Protein AF-A0AAE9ZGX5-F1 (afdb_monomer_lite)

pLDDT: mean 76.32, std 16.76, range [40.62, 96.31]

Radius of gyration: 32.25 Å; chains: 1; bounding box: 106×51×49 Å

Organism: NCBI:txid1866326

InterPro domains:
  IPR003369 Sec-independent protein translocase protein TatA/B/E [PF02416] (7-50)
  IPR018448 Sec-independent protein translocase protein TatB [MF_00237] (4-128)
  IPR018448 Sec-independent protein translocase protein TatB [TIGR01410] (7-80)

Sequence (136 aa):
MSLVPQFGFFELMLIAVVALIVVGPKDLPKLMRSAGRMVAKARQMAGEFTAAFDQMAREAEMEELRKEIDDLKKNNPVADAKRAFDETTAPIDKELREEARELNEAVNKSVGDTQTDKTKSDTSDQSAAASEPAKS

Foldseek 3Di:
DQPPPPPDPVSVVVVVVVCCVVQNVVVVVVVCVVVVVVVVVVVVVVVVVVVVLVVVVVVPPNPVVVVVVVVVVVVPPVVVVVVVVCVVCVVVNVVSVVVVVVVVVVVVVVVVVPPPDDDDDDDDDDPDDDDDDDDD

Secondary structure (DSSP, 8-state):
------SSHHHHHHHHHHHHHHH-TTHHHHHHHHHHHHHHHHHHHHHHHHHHHHHHHHHT-HHHHHHHHHHHHHS-HHHHHHHHHHHHHHHHHHHHHHHHHHHHHHHHHHHTTSSSS-------------------

Structure (mmCIF, N/CA/C/O backbone):
data_AF-A0AAE9ZGX5-F1
#
_entry.id   AF-A0AAE9ZGX5-F1
#
loop_
_atom_site.group_PDB
_atom_site.id
_atom_site.type_symbol
_atom_site.label_atom_id
_atom_site.label_alt_id
_atom_site.label_comp_id
_atom_site.label_asym_id
_atom_site.label_entity_id
_atom_site.label_seq_id
_atom_site.pdbx_PDB_ins_code
_atom_site.Cartn_x
_atom_site.Cartn_y
_atom_site.Cartn_z
_atom_site.occupancy
_atom_site.B_iso_or_equiv
_atom_site.auth_seq_id
_atom_site.auth_comp_id
_atom_site.auth_asym_id
_atom_site.auth_atom_id
_atom_site.pdbx_PDB_model_num
ATOM 1 N N . MET A 1 1 ? 25.677 -18.631 0.062 1.00 45.59 1 MET A N 1
ATOM 2 C CA . MET A 1 1 ? 25.824 -17.439 0.906 1.00 45.59 1 MET A CA 1
ATOM 3 C C . MET A 1 1 ? 24.516 -17.262 1.636 1.00 45.59 1 MET A C 1
ATOM 5 O O . MET A 1 1 ? 23.486 -17.522 1.035 1.00 45.59 1 MET A O 1
ATOM 9 N N . SER A 1 2 ? 24.510 -16.780 2.878 1.00 50.97 2 SER A N 1
ATOM 10 C CA . SER A 1 2 ? 23.263 -16.349 3.515 1.00 50.97 2 SER A CA 1
ATOM 11 C C . SER A 1 2 ? 22.809 -15.062 2.839 1.00 50.97 2 SER A C 1
ATOM 13 O O . SER A 1 2 ? 23.257 -13.984 3.219 1.00 50.97 2 SER A O 1
ATOM 15 N N . LEU A 1 3 ? 21.939 -15.182 1.841 1.00 60.88 3 LEU A N 1
ATOM 16 C CA . LEU A 1 3 ? 21.216 -14.056 1.255 1.00 60.88 3 LEU A CA 1
ATOM 17 C C . LEU A 1 3 ? 19.882 -13.863 1.985 1.00 60.88 3 LEU A C 1
ATOM 19 O O . LEU A 1 3 ? 18.855 -13.655 1.355 1.00 60.88 3 LEU A O 1
ATOM 23 N N . VAL A 1 4 ? 19.867 -13.976 3.317 1.00 63.50 4 VAL A N 1
ATOM 24 C CA . VAL A 1 4 ? 18.735 -13.423 4.064 1.00 63.50 4 VAL A CA 1
ATOM 25 C C . VAL A 1 4 ? 18.969 -11.913 4.072 1.00 63.50 4 VAL A C 1
ATOM 27 O O . VAL A 1 4 ? 19.930 -11.477 4.715 1.00 63.50 4 VAL A O 1
ATOM 30 N N . PRO A 1 5 ? 18.169 -11.134 3.324 1.00 65.31 5 PRO A N 1
ATOM 31 C CA . PRO A 1 5 ? 18.392 -9.709 3.154 1.00 65.31 5 PRO A CA 1
ATOM 32 C C . PRO A 1 5 ? 18.302 -9.014 4.518 1.00 65.31 5 PRO A C 1
ATOM 34 O O . PRO A 1 5 ? 17.275 -9.040 5.200 1.00 65.31 5 PRO A O 1
ATOM 37 N N . GLN A 1 6 ? 19.404 -8.410 4.940 1.00 67.69 6 GLN A N 1
ATOM 38 C CA . GLN A 1 6 ? 19.510 -7.567 6.118 1.00 67.69 6 GLN A CA 1
ATOM 39 C C . GLN A 1 6 ? 18.763 -6.258 5.846 1.00 67.69 6 GLN A C 1
ATOM 41 O O . GLN A 1 6 ? 19.345 -5.326 5.310 1.00 67.69 6 GLN A O 1
ATOM 46 N N . PHE A 1 7 ? 17.470 -6.195 6.191 1.00 62.56 7 PHE A N 1
ATOM 47 C CA . PHE A 1 7 ? 16.549 -5.051 6.040 1.00 62.56 7 PHE A CA 1
ATOM 48 C C . PHE A 1 7 ? 17.231 -3.666 5.970 1.00 62.56 7 PHE A C 1
ATOM 50 O O . PHE A 1 7 ? 17.361 -2.951 6.963 1.00 62.56 7 PHE A O 1
ATOM 57 N N . GLY A 1 8 ? 17.647 -3.279 4.767 1.00 81.56 8 GLY A N 1
ATOM 58 C CA . GLY A 1 8 ? 18.440 -2.089 4.496 1.00 81.56 8 GLY A CA 1
ATOM 59 C C . GLY A 1 8 ? 18.053 -1.481 3.153 1.00 81.56 8 GLY A C 1
ATOM 60 O O . GLY A 1 8 ? 17.404 -2.119 2.325 1.00 81.56 8 GLY A O 1
ATOM 61 N N . PHE A 1 9 ? 18.436 -0.222 2.926 1.00 87.06 9 PHE A N 1
ATOM 62 C CA . PHE A 1 9 ? 18.071 0.518 1.710 1.00 87.06 9 PHE A CA 1
ATOM 63 C C . PHE A 1 9 ? 18.469 -0.223 0.421 1.00 87.06 9 PHE A C 1
ATOM 65 O O . PHE A 1 9 ? 17.702 -0.253 -0.539 1.00 87.06 9 PHE A O 1
ATOM 72 N N . PHE A 1 10 ? 19.633 -0.876 0.424 1.00 87.12 10 PHE A N 1
ATOM 73 C CA . PHE A 1 10 ? 20.129 -1.644 -0.719 1.00 87.12 10 PHE A CA 1
ATOM 74 C C . PHE A 1 10 ? 19.293 -2.898 -1.016 1.00 87.12 10 PHE A C 1
ATOM 76 O O . PHE A 1 10 ? 19.071 -3.203 -2.185 1.00 87.12 10 PHE A O 1
ATOM 83 N N . GLU A 1 11 ? 18.752 -3.561 0.010 1.00 81.88 11 GLU A N 1
ATOM 84 C CA . GLU A 1 11 ? 17.851 -4.717 -0.136 1.00 81.88 11 GLU A CA 1
ATOM 85 C C . GLU A 1 11 ? 16.566 -4.315 -0.866 1.00 81.88 11 GLU A C 1
ATOM 87 O O . GLU A 1 11 ? 16.143 -4.932 -1.846 1.00 81.88 11 GLU A O 1
ATOM 92 N N . LEU A 1 12 ? 15.956 -3.216 -0.404 1.00 89.12 12 LEU A N 1
ATOM 93 C CA . LEU A 1 12 ? 14.763 -2.653 -1.025 1.00 89.12 12 LEU A CA 1
ATOM 94 C C . LEU A 1 12 ? 15.039 -2.251 -2.472 1.00 89.12 12 LEU A C 1
ATOM 96 O O . LEU A 1 12 ? 14.175 -2.424 -3.330 1.00 89.12 12 LEU A O 1
ATOM 100 N N . MET A 1 13 ? 16.243 -1.748 -2.751 1.00 91.69 13 MET A N 1
ATOM 101 C CA . MET A 1 13 ? 16.650 -1.406 -4.105 1.00 91.69 13 MET A CA 1
ATOM 102 C C . MET A 1 13 ? 16.751 -2.646 -5.002 1.00 91.69 13 MET A C 1
ATOM 104 O O . MET A 1 13 ? 16.272 -2.607 -6.133 1.00 91.69 13 MET A O 1
ATOM 108 N N . LEU A 1 14 ? 17.305 -3.756 -4.501 1.00 91.50 14 LEU A N 1
ATOM 109 C CA . LEU A 1 14 ? 17.396 -5.016 -5.243 1.00 91.50 14 LEU A CA 1
ATOM 110 C C . LEU A 1 14 ? 16.004 -5.565 -5.582 1.00 91.50 14 LEU A C 1
ATOM 112 O O . LEU A 1 14 ? 15.726 -5.869 -6.742 1.00 91.50 14 LEU A O 1
ATOM 116 N N . ILE A 1 15 ? 15.102 -5.617 -4.596 1.00 89.69 15 ILE A N 1
ATOM 117 C CA . ILE A 1 15 ? 13.713 -6.054 -4.804 1.00 89.69 15 ILE A CA 1
ATOM 118 C C . ILE A 1 15 ? 13.005 -5.128 -5.800 1.00 89.69 15 ILE A C 1
ATOM 120 O O . ILE A 1 15 ? 12.293 -5.607 -6.682 1.00 89.69 15 ILE A O 1
ATOM 124 N N . ALA A 1 16 ? 13.224 -3.813 -5.709 1.00 90.94 16 ALA A N 1
ATOM 125 C CA . ALA A 1 16 ? 12.665 -2.858 -6.659 1.00 90.94 16 ALA A CA 1
ATOM 126 C C . ALA A 1 16 ? 13.157 -3.130 -8.088 1.00 90.94 16 ALA A C 1
ATOM 128 O O . ALA A 1 16 ? 12.345 -3.156 -9.006 1.00 90.94 16 ALA A O 1
ATOM 129 N N . VAL A 1 17 ? 14.451 -3.395 -8.289 1.00 93.88 17 VAL A N 1
ATOM 130 C CA . VAL A 1 17 ? 15.002 -3.732 -9.613 1.00 93.88 17 VA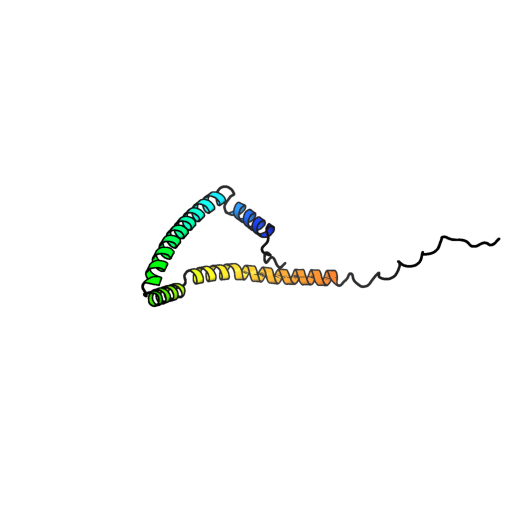L A CA 1
ATOM 131 C C . VAL A 1 17 ? 14.381 -5.017 -10.163 1.00 93.88 17 VAL A C 1
ATOM 133 O O . VAL A 1 17 ? 13.913 -5.020 -11.301 1.00 93.88 17 VAL A O 1
ATOM 136 N N . VAL A 1 18 ? 14.308 -6.082 -9.359 1.00 92.56 18 VAL A N 1
ATOM 137 C CA . VAL A 1 18 ? 13.683 -7.351 -9.775 1.00 92.56 18 VAL A CA 1
ATOM 138 C C . VAL A 1 18 ? 12.212 -7.136 -10.143 1.00 92.56 18 VAL A C 1
ATOM 140 O O . VAL A 1 18 ? 11.763 -7.578 -11.201 1.00 92.56 18 VAL A O 1
ATOM 143 N N . ALA A 1 19 ? 11.470 -6.388 -9.326 1.00 91.31 19 ALA A N 1
ATOM 144 C CA . ALA A 1 19 ? 10.074 -6.070 -9.596 1.00 91.31 19 ALA A CA 1
ATOM 145 C C . ALA A 1 19 ? 9.896 -5.260 -10.894 1.00 91.31 19 ALA A C 1
ATOM 147 O O . ALA A 1 19 ? 8.954 -5.516 -11.645 1.00 91.31 19 ALA A O 1
ATOM 148 N N . LEU A 1 20 ? 10.801 -4.322 -11.200 1.00 93.44 20 LEU A N 1
ATOM 149 C CA . LEU A 1 20 ? 10.779 -3.563 -12.457 1.00 93.44 20 LEU A CA 1
ATOM 150 C C . LEU A 1 20 ? 11.020 -4.454 -13.682 1.00 93.44 20 LEU A C 1
ATOM 152 O O . LEU A 1 20 ? 10.432 -4.186 -14.725 1.00 93.44 20 LEU A O 1
ATOM 156 N N . ILE A 1 21 ? 11.855 -5.491 -13.576 1.00 94.69 21 ILE A N 1
ATOM 157 C CA . ILE A 1 21 ? 12.123 -6.428 -14.680 1.00 94.69 21 ILE A CA 1
ATOM 158 C C . ILE A 1 21 ? 10.908 -7.326 -14.934 1.00 94.69 21 ILE A C 1
ATOM 160 O O . ILE A 1 21 ? 10.502 -7.498 -16.079 1.00 94.69 21 ILE A O 1
ATOM 164 N N . VAL A 1 22 ? 10.318 -7.880 -13.872 1.00 93.19 22 VAL A N 1
ATOM 165 C CA . VAL A 1 22 ? 9.214 -8.849 -13.973 1.00 93.19 22 VAL A CA 1
ATOM 166 C C . VAL A 1 22 ? 7.905 -8.182 -14.391 1.00 93.19 22 VAL A C 1
ATOM 168 O O . VAL A 1 22 ? 7.198 -8.680 -15.262 1.00 93.19 22 VAL A O 1
ATOM 171 N N . VAL A 1 23 ? 7.567 -7.060 -13.755 1.00 91.12 23 VAL A N 1
ATOM 172 C CA . VAL A 1 23 ? 6.293 -6.357 -13.970 1.00 91.12 23 VAL A CA 1
ATOM 173 C C . VAL A 1 23 ? 6.416 -5.312 -15.075 1.00 91.12 23 VAL A C 1
ATOM 175 O O . VAL A 1 23 ? 5.441 -5.012 -15.754 1.00 91.12 23 VAL A O 1
ATOM 178 N N . GLY A 1 24 ? 7.608 -4.748 -15.259 1.00 92.94 24 GLY A N 1
ATOM 179 C CA . GLY A 1 24 ? 7.853 -3.629 -16.157 1.00 92.94 24 GLY A CA 1
ATOM 180 C C . GLY A 1 24 ? 7.851 -2.279 -15.421 1.00 92.94 24 GLY A C 1
ATOM 181 O O . GLY A 1 24 ? 7.002 -2.019 -14.557 1.00 92.94 24 GLY A O 1
ATOM 182 N N . PRO A 1 25 ? 8.749 -1.343 -15.791 1.00 90.06 25 PRO A N 1
ATOM 183 C CA . PRO A 1 25 ? 8.912 -0.067 -15.090 1.00 90.06 25 PRO A CA 1
ATOM 184 C C . PRO A 1 25 ? 7.714 0.881 -15.208 1.00 90.06 25 PRO A C 1
ATOM 186 O O . PRO A 1 25 ? 7.551 1.790 -14.396 1.00 90.06 25 PRO A O 1
ATOM 189 N N . LYS A 1 26 ? 6.857 0.678 -16.211 1.00 91.88 26 LYS A N 1
ATOM 190 C CA . LYS A 1 26 ? 5.648 1.483 -16.434 1.00 91.88 26 LYS A CA 1
ATOM 191 C C . LYS A 1 26 ? 4.429 0.942 -15.685 1.00 91.88 26 LYS A C 1
ATOM 193 O O . LYS A 1 26 ? 3.536 1.720 -15.347 1.00 91.88 26 LYS A O 1
ATOM 198 N N . ASP A 1 27 ? 4.409 -0.353 -15.388 1.00 92.50 27 ASP A N 1
ATOM 199 C CA . ASP A 1 27 ? 3.255 -1.019 -14.788 1.00 92.50 27 ASP A CA 1
ATOM 200 C C . ASP A 1 27 ? 3.327 -1.039 -13.261 1.00 92.50 27 ASP A C 1
ATOM 202 O O . ASP A 1 27 ? 2.311 -0.810 -12.603 1.00 92.50 27 ASP A O 1
ATOM 206 N N . LEU A 1 28 ? 4.527 -1.143 -12.683 1.00 92.31 28 LEU A N 1
ATOM 207 C CA . LEU A 1 28 ? 4.754 -1.026 -11.238 1.00 92.31 28 LEU A CA 1
ATOM 208 C C . LEU A 1 28 ? 4.102 0.234 -10.612 1.00 92.31 28 LEU A C 1
ATOM 210 O O . LEU A 1 28 ? 3.313 0.088 -9.672 1.00 92.31 28 LEU A O 1
ATOM 214 N N . PRO A 1 29 ? 4.287 1.465 -11.141 1.00 89.31 29 PRO A N 1
ATOM 215 C CA . PRO A 1 29 ? 3.622 2.650 -10.589 1.00 89.31 29 PRO A CA 1
ATOM 216 C C . PRO A 1 29 ? 2.097 2.630 -10.777 1.00 89.31 29 PRO A C 1
ATOM 218 O O . PRO A 1 29 ? 1.361 3.199 -9.966 1.00 89.31 29 PRO A O 1
ATOM 221 N N . LYS A 1 30 ? 1.584 1.980 -11.828 1.00 93.62 30 LYS A N 1
ATOM 222 C CA . LYS A 1 30 ? 0.140 1.852 -12.078 1.00 93.62 30 LYS A CA 1
ATOM 223 C C . LYS A 1 30 ? -0.511 0.869 -11.099 1.00 93.62 30 LYS A C 1
ATOM 225 O O . LYS A 1 30 ? -1.609 1.144 -10.600 1.00 93.62 30 LYS A O 1
ATOM 230 N N . LEU A 1 31 ? 0.182 -0.222 -10.772 1.00 92.62 31 LEU A N 1
ATOM 231 C CA . LEU A 1 31 ? -0.227 -1.189 -9.754 1.00 92.62 31 LEU A CA 1
ATOM 232 C C . LEU A 1 31 ? -0.170 -0.581 -8.354 1.00 92.62 31 LEU A C 1
ATOM 234 O O . LEU A 1 31 ? -1.173 -0.634 -7.649 1.00 92.62 31 LEU A O 1
ATOM 238 N N . MET A 1 32 ? 0.927 0.093 -7.986 1.00 93.75 32 MET A N 1
ATOM 239 C CA . MET A 1 32 ? 1.036 0.780 -6.691 1.00 93.75 32 MET A CA 1
ATOM 240 C C . MET A 1 32 ? -0.063 1.824 -6.499 1.00 93.75 32 MET A C 1
ATOM 242 O O . MET A 1 32 ? -0.649 1.911 -5.425 1.00 93.75 32 MET A O 1
ATOM 246 N N . ARG A 1 33 ? -0.412 2.583 -7.544 1.00 94.94 33 ARG A N 1
ATOM 247 C CA . ARG A 1 33 ? -1.551 3.515 -7.496 1.00 94.94 33 ARG A CA 1
ATOM 248 C C . ARG A 1 33 ? -2.883 2.799 -7.292 1.00 94.94 33 ARG A C 1
ATOM 250 O O . ARG A 1 33 ? -3.743 3.303 -6.578 1.00 94.94 33 ARG A O 1
ATOM 257 N N . SER A 1 34 ? -3.077 1.647 -7.925 1.00 95.06 34 SER A N 1
ATOM 258 C CA . SER A 1 34 ? -4.323 0.882 -7.818 1.00 95.06 34 SER A CA 1
ATOM 259 C C . SER A 1 34 ? -4.467 0.229 -6.445 1.00 95.06 34 SER A C 1
ATOM 261 O O . SER A 1 34 ? -5.490 0.424 -5.789 1.00 95.06 34 SER A O 1
ATOM 263 N N . ALA A 1 35 ? -3.415 -0.438 -5.972 1.00 95.62 35 ALA A N 1
ATOM 264 C CA . ALA A 1 35 ? -3.324 -0.979 -4.622 1.00 95.62 35 ALA A CA 1
ATOM 265 C C . ALA A 1 35 ? -3.453 0.133 -3.571 1.00 95.62 35 ALA A C 1
ATOM 267 O O . ALA A 1 35 ? -4.247 0.016 -2.646 1.00 95.62 35 ALA A O 1
ATOM 268 N N . GLY A 1 36 ? -2.764 1.260 -3.764 1.00 95.56 36 GLY A N 1
ATOM 269 C CA . GLY A 1 36 ? -2.830 2.421 -2.879 1.00 95.56 36 GLY A CA 1
ATOM 270 C C . GLY A 1 36 ? -4.238 2.997 -2.760 1.00 95.56 36 GLY A C 1
ATOM 271 O O . GLY A 1 36 ? -4.676 3.295 -1.656 1.00 95.56 36 GLY A O 1
ATOM 272 N N . ARG A 1 37 ? -5.000 3.080 -3.859 1.00 96.31 37 ARG A N 1
ATOM 273 C CA . ARG A 1 37 ? -6.419 3.480 -3.808 1.00 96.31 37 ARG A CA 1
ATOM 274 C C . ARG A 1 37 ? -7.280 2.482 -3.038 1.00 96.31 37 ARG A C 1
ATOM 276 O O . ARG A 1 37 ? -8.178 2.902 -2.315 1.00 96.31 37 ARG A O 1
ATOM 283 N N . MET A 1 38 ? -7.029 1.185 -3.196 1.00 95.69 38 MET A N 1
ATOM 284 C CA . MET A 1 38 ? -7.759 0.143 -2.471 1.00 95.69 38 MET A CA 1
ATOM 285 C C . MET A 1 38 ? -7.469 0.212 -0.967 1.00 95.69 38 MET A C 1
ATOM 287 O O . MET A 1 38 ? -8.397 0.242 -0.165 1.00 95.69 38 MET A O 1
ATOM 291 N N . VAL A 1 39 ? -6.195 0.347 -0.595 1.00 96.19 39 VAL A N 1
ATOM 292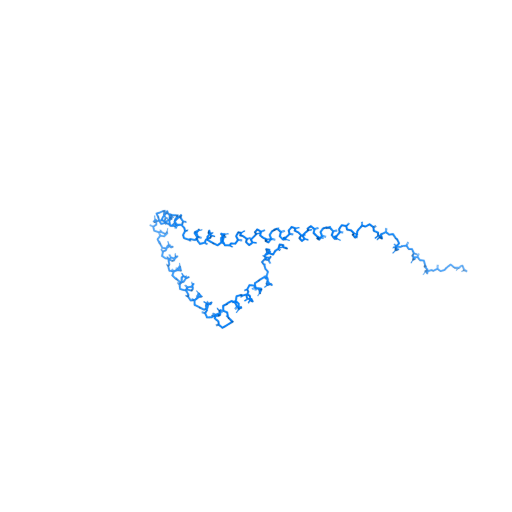 C CA . VAL A 1 39 ? -5.763 0.525 0.797 1.00 96.19 39 VAL A CA 1
ATOM 293 C C . VAL A 1 39 ? -6.291 1.834 1.381 1.00 96.19 39 VAL A C 1
ATOM 295 O O . VAL A 1 39 ? -6.741 1.847 2.520 1.00 96.19 39 VAL A O 1
ATOM 298 N N . ALA A 1 40 ? -6.293 2.930 0.619 1.00 95.19 40 ALA A N 1
ATOM 299 C CA . ALA A 1 40 ? -6.830 4.212 1.071 1.00 95.19 40 ALA A CA 1
ATOM 300 C C . ALA A 1 40 ? -8.329 4.120 1.387 1.00 95.19 40 ALA A C 1
ATOM 302 O O . ALA A 1 40 ? -8.757 4.578 2.444 1.00 95.19 40 ALA A O 1
ATOM 303 N N . LYS A 1 41 ? -9.110 3.464 0.518 1.00 95.19 41 LYS A N 1
ATOM 304 C CA . LYS A 1 41 ? -10.532 3.191 0.769 1.00 95.19 41 LYS A CA 1
ATOM 305 C C . LYS A 1 41 ? -10.730 2.306 1.997 1.00 95.19 41 LYS A C 1
ATOM 307 O O . LYS A 1 41 ? -11.543 2.639 2.849 1.00 95.19 41 LYS A O 1
ATOM 312 N N . ALA A 1 42 ? -9.952 1.230 2.123 1.00 95.25 42 ALA A N 1
ATOM 313 C CA . ALA A 1 42 ? -10.006 0.359 3.294 1.00 95.25 42 ALA A CA 1
ATOM 314 C C . ALA A 1 42 ? -9.661 1.117 4.587 1.00 95.25 42 ALA A C 1
ATOM 316 O O . ALA A 1 42 ? -10.317 0.927 5.604 1.00 95.25 42 ALA A O 1
ATOM 317 N N . ARG A 1 43 ? -8.676 2.022 4.546 1.00 94.75 43 ARG A N 1
ATOM 318 C CA . ARG A 1 43 ? -8.282 2.850 5.692 1.00 94.75 43 ARG A CA 1
ATOM 319 C C . ARG A 1 43 ? -9.351 3.874 6.067 1.00 94.75 43 ARG A C 1
ATOM 321 O O . ARG A 1 43 ? -9.553 4.107 7.253 1.00 94.75 43 ARG A O 1
ATOM 328 N N . GLN A 1 44 ? -10.033 4.456 5.083 1.00 94.06 44 GLN A N 1
ATOM 329 C CA . GLN A 1 44 ? -11.171 5.343 5.322 1.00 94.06 44 GLN A CA 1
ATOM 330 C C . GLN A 1 44 ? -12.324 4.585 5.991 1.00 94.06 44 GLN A C 1
ATOM 332 O O . GLN A 1 44 ? -12.782 4.999 7.051 1.00 94.06 44 GLN A O 1
ATOM 337 N N . MET A 1 45 ? -12.713 3.437 5.430 1.00 93.38 45 MET A N 1
ATOM 338 C CA . MET A 1 45 ? -13.745 2.571 6.009 1.00 93.38 45 MET A CA 1
ATOM 339 C C . MET A 1 45 ? -13.369 2.134 7.427 1.00 93.38 45 MET A C 1
ATOM 341 O O . MET A 1 45 ? -14.179 2.231 8.338 1.00 93.38 45 MET A O 1
ATOM 345 N N . ALA A 1 46 ? -12.116 1.724 7.654 1.00 91.62 46 ALA A N 1
ATOM 346 C CA . ALA A 1 46 ? -11.624 1.374 8.984 1.00 91.62 46 ALA A CA 1
ATOM 347 C C . ALA A 1 46 ? -11.724 2.543 9.980 1.00 91.62 46 ALA A C 1
ATOM 349 O O . ALA A 1 46 ? -11.988 2.309 11.156 1.00 91.62 46 ALA A O 1
ATOM 350 N N . GLY A 1 47 ? -11.544 3.788 9.526 1.00 93.00 47 GLY A N 1
ATOM 351 C CA . GLY A 1 47 ? -11.747 4.983 10.347 1.00 93.00 47 GLY A CA 1
ATOM 352 C C . GLY A 1 47 ? -13.203 5.160 10.781 1.00 93.00 47 GLY A C 1
ATOM 353 O O . GLY A 1 47 ? -13.460 5.422 11.953 1.00 93.00 47 GLY A O 1
ATOM 354 N N . GLU A 1 48 ? -14.146 4.942 9.865 1.00 89.50 48 GLU A N 1
ATOM 355 C CA . GLU A 1 48 ? -15.589 4.965 10.143 1.00 89.50 48 GLU A CA 1
ATOM 356 C C . GLU A 1 48 ? -15.993 3.831 11.102 1.00 89.50 48 GLU A C 1
ATOM 358 O O . GLU A 1 48 ? -16.690 4.078 12.085 1.00 89.50 48 GLU A O 1
ATOM 363 N N . PHE A 1 49 ? -15.474 2.613 10.896 1.00 87.06 49 PHE A N 1
ATOM 364 C CA . PHE A 1 49 ? -15.679 1.489 11.816 1.00 87.06 49 PHE A CA 1
ATOM 365 C C . PHE A 1 49 ? -15.096 1.760 13.194 1.00 87.06 49 PHE A C 1
ATOM 367 O O . PHE A 1 49 ? -15.755 1.483 14.183 1.00 87.06 49 PHE A O 1
ATOM 374 N N . THR A 1 50 ? -13.887 2.322 13.271 1.00 86.81 50 THR A N 1
ATOM 375 C CA . THR A 1 50 ? -13.255 2.658 14.553 1.00 86.81 50 THR A CA 1
ATOM 376 C C . THR A 1 50 ? -14.102 3.678 15.303 1.00 86.81 50 THR A C 1
ATOM 378 O O . THR A 1 50 ? -14.350 3.488 16.484 1.00 86.81 50 THR A O 1
ATOM 381 N N . ALA A 1 51 ? -14.604 4.712 14.620 1.00 87.88 51 ALA A N 1
ATOM 382 C CA . ALA A 1 51 ? -15.469 5.722 15.225 1.00 87.88 51 ALA A CA 1
ATOM 383 C C . ALA A 1 51 ? -16.806 5.140 15.725 1.00 87.88 51 ALA A C 1
ATOM 385 O O . ALA A 1 51 ? -17.242 5.479 16.825 1.00 87.88 51 ALA A O 1
ATOM 386 N N . ALA A 1 52 ? -17.427 4.240 14.954 1.00 82.69 52 ALA A N 1
ATOM 387 C CA . ALA A 1 52 ? -18.645 3.538 15.361 1.00 82.69 52 ALA A CA 1
ATOM 388 C C . ALA A 1 52 ? -18.390 2.581 16.539 1.00 82.69 52 ALA A C 1
ATOM 390 O O . ALA A 1 52 ? -19.157 2.555 17.499 1.00 82.69 52 ALA A O 1
ATOM 391 N N . PHE A 1 53 ? -17.274 1.849 16.506 1.00 80.12 53 PHE A N 1
ATOM 392 C CA . PHE A 1 53 ? -16.852 0.955 17.583 1.00 80.12 53 PHE A CA 1
ATOM 393 C C . PHE A 1 53 ? -16.596 1.736 18.872 1.00 80.12 53 PHE A C 1
ATOM 395 O O . PHE A 1 53 ? -17.016 1.310 19.937 1.00 80.12 53 PHE A O 1
ATOM 402 N N . ASP A 1 54 ? -15.980 2.915 18.779 1.00 82.62 54 ASP A N 1
ATOM 403 C CA . ASP A 1 54 ? -15.729 3.818 19.904 1.00 82.62 54 ASP A CA 1
ATOM 404 C C . ASP A 1 54 ? -17.016 4.378 20.537 1.00 82.62 54 ASP A C 1
ATOM 406 O O . ASP A 1 54 ? -17.009 4.757 21.713 1.00 82.62 54 ASP A O 1
ATOM 410 N N . GLN A 1 55 ? -18.106 4.482 19.773 1.00 80.06 55 GLN A N 1
ATOM 411 C CA . GLN A 1 55 ? -19.427 4.877 20.277 1.00 80.06 55 GLN A CA 1
ATOM 412 C C . GLN A 1 55 ? -20.107 3.699 20.979 1.00 80.06 55 GLN A C 1
ATOM 414 O O . GLN A 1 55 ? -20.413 3.808 22.164 1.00 80.06 55 GLN A O 1
ATOM 419 N N . MET A 1 56 ? -20.177 2.537 20.320 1.00 73.44 56 MET A N 1
ATOM 420 C CA . MET A 1 56 ? -20.697 1.295 20.913 1.00 73.44 56 MET A CA 1
ATOM 421 C C . MET A 1 56 ? -19.899 0.872 22.160 1.00 73.44 56 MET A C 1
ATOM 423 O O . MET A 1 56 ? -20.448 0.315 23.110 1.00 73.44 56 MET A O 1
ATOM 427 N N . ALA A 1 57 ? -18.596 1.178 22.200 1.00 74.69 57 ALA A N 1
ATOM 428 C CA . ALA A 1 57 ? -17.711 0.872 23.322 1.00 74.69 57 ALA A CA 1
ATOM 429 C C . ALA A 1 57 ? -18.070 1.589 24.604 1.00 74.69 57 ALA A C 1
ATOM 431 O O . ALA A 1 57 ? -17.893 1.046 25.696 1.00 74.69 57 ALA A O 1
ATOM 432 N N . ARG A 1 58 ? -18.592 2.802 24.462 1.00 74.94 58 ARG A N 1
ATOM 433 C CA . ARG A 1 58 ? -19.114 3.585 25.573 1.00 74.94 58 ARG A CA 1
ATOM 434 C C . ARG A 1 58 ? -20.505 3.123 26.012 1.00 74.94 58 ARG A C 1
ATOM 436 O O . ARG A 1 58 ? -20.877 3.425 27.139 1.00 74.94 58 ARG A O 1
ATOM 443 N N . GLU A 1 59 ? -21.226 2.372 25.178 1.00 68.75 59 GLU A N 1
ATOM 444 C CA . GLU A 1 59 ? -22.623 1.958 25.395 1.00 68.75 59 GLU A CA 1
ATOM 445 C C . GLU A 1 59 ? -22.805 0.509 25.907 1.00 68.75 59 GLU A C 1
ATOM 447 O O . GLU A 1 59 ? -23.926 0.119 26.206 1.00 68.75 59 GLU A O 1
ATOM 452 N N . ALA A 1 60 ? -21.709 -0.220 26.175 1.00 57.00 60 ALA A N 1
ATOM 453 C CA . ALA A 1 60 ? -21.645 -1.494 26.927 1.00 57.00 60 ALA A CA 1
ATOM 454 C C . ALA A 1 60 ? -21.814 -2.836 26.163 1.00 57.00 60 ALA A C 1
ATOM 456 O O . ALA A 1 60 ? -21.908 -3.878 26.805 1.00 57.00 60 ALA A O 1
ATOM 457 N N . GLU A 1 61 ? -21.699 -2.873 24.828 1.00 65.25 61 GLU A N 1
ATOM 458 C CA . GLU A 1 61 ? -21.768 -4.121 24.017 1.00 65.25 61 GLU A CA 1
ATOM 459 C C . GLU A 1 61 ? -20.391 -4.717 23.614 1.00 65.25 61 GLU A C 1
ATOM 461 O O . GLU A 1 61 ? -20.254 -5.504 22.678 1.00 65.25 61 GLU A O 1
ATOM 466 N N . MET A 1 62 ? -19.312 -4.348 24.310 1.00 67.25 62 MET A N 1
ATOM 467 C CA . MET A 1 62 ? -17.932 -4.631 23.871 1.00 67.25 62 MET A CA 1
ATOM 468 C C . MET A 1 62 ? -17.483 -6.089 23.916 1.00 67.25 62 MET A C 1
ATOM 470 O O . MET A 1 62 ? -16.529 -6.454 23.226 1.00 67.25 62 MET A O 1
ATOM 474 N N . GLU A 1 63 ? -18.092 -6.910 24.763 1.00 73.69 63 GLU A N 1
ATOM 475 C CA . GLU A 1 63 ? -17.620 -8.276 24.999 1.00 73.69 63 GLU A CA 1
ATOM 476 C C . GLU A 1 63 ? -18.059 -9.232 23.879 1.00 73.69 63 GLU A C 1
ATOM 478 O O . GLU A 1 63 ? -17.288 -10.095 23.456 1.00 73.69 63 GLU A O 1
ATOM 483 N N . GLU A 1 64 ? -19.246 -9.007 23.317 1.00 75.25 64 GLU A N 1
ATOM 484 C CA . GLU A 1 64 ? -19.817 -9.814 22.235 1.00 75.25 64 GLU A CA 1
ATOM 485 C C . GLU A 1 64 ? -19.122 -9.529 20.894 1.00 75.25 64 GLU A C 1
ATOM 487 O O . GLU A 1 64 ? -18.655 -10.453 20.226 1.00 75.25 64 GLU A O 1
ATOM 492 N N . LEU A 1 65 ? -18.884 -8.249 20.583 1.00 71.62 65 LEU A N 1
ATOM 493 C CA . LEU A 1 65 ? -18.109 -7.819 19.412 1.00 71.62 65 LEU A CA 1
ATOM 494 C C . LEU A 1 65 ? -16.650 -8.302 19.455 1.00 71.62 65 LEU A C 1
ATOM 496 O O . LEU A 1 65 ? -16.083 -8.675 18.429 1.00 71.62 65 LEU A O 1
ATOM 500 N N . ARG A 1 66 ? -16.016 -8.323 20.637 1.00 75.25 66 ARG A N 1
ATOM 501 C CA . ARG A 1 66 ? -14.656 -8.873 20.794 1.00 75.25 66 ARG A CA 1
ATOM 502 C C . ARG A 1 66 ? -14.612 -10.363 20.495 1.00 75.25 66 ARG A C 1
ATOM 504 O O . ARG A 1 66 ? -13.686 -10.805 19.821 1.00 75.25 66 ARG A O 1
ATOM 511 N N . LYS A 1 67 ? -15.598 -11.119 20.980 1.00 80.25 67 LYS A N 1
ATOM 512 C CA . LYS A 1 67 ? -15.686 -12.564 20.763 1.00 80.25 67 LYS A CA 1
ATOM 513 C C . LYS A 1 67 ? -15.915 -12.898 19.291 1.00 80.25 67 LYS A C 1
ATOM 515 O O . LYS A 1 67 ? -15.243 -13.775 18.761 1.00 80.25 67 LYS A O 1
ATOM 520 N N . GLU A 1 68 ? -16.781 -12.146 18.617 1.00 75.75 68 GLU A N 1
ATOM 521 C CA . GLU A 1 68 ? -17.023 -12.298 17.182 1.00 75.75 68 GLU A CA 1
ATOM 522 C C . GLU A 1 68 ? -15.774 -11.943 16.357 1.00 75.75 68 GLU A C 1
ATOM 524 O O . GLU A 1 68 ? -15.369 -12.714 15.490 1.00 75.75 68 GLU A O 1
ATOM 529 N N . ILE A 1 69 ? -15.070 -10.851 16.685 1.00 77.69 69 ILE A N 1
ATOM 530 C CA . ILE A 1 69 ? -13.782 -10.515 16.051 1.00 77.69 69 ILE A CA 1
ATOM 531 C C . ILE A 1 69 ? -12.734 -11.610 16.290 1.00 77.69 69 ILE A C 1
ATOM 533 O O . ILE A 1 69 ? -11.985 -11.937 15.368 1.00 77.69 69 ILE A O 1
ATOM 537 N N . ASP A 1 70 ? -12.654 -12.176 17.494 1.00 79.94 70 ASP A N 1
ATOM 538 C CA . ASP A 1 70 ? -11.717 -13.260 17.808 1.00 79.94 70 ASP A CA 1
ATOM 539 C C . ASP A 1 70 ? -12.054 -14.558 17.060 1.00 79.94 70 ASP A C 1
ATOM 541 O O . ASP A 1 70 ? -11.144 -15.248 16.591 1.00 79.94 70 ASP A O 1
ATOM 545 N N . ASP A 1 71 ? -13.334 -14.871 16.872 1.00 80.62 71 ASP A N 1
ATOM 546 C CA . ASP A 1 71 ? -13.767 -16.026 16.084 1.00 80.62 71 ASP A CA 1
ATOM 547 C C . ASP A 1 71 ? -13.547 -15.803 14.573 1.00 80.62 71 ASP A C 1
ATOM 549 O O . ASP A 1 71 ? -13.064 -16.704 13.880 1.00 80.62 71 ASP A O 1
ATOM 553 N N . LEU A 1 72 ? -13.749 -14.584 14.056 1.00 73.94 72 LEU A N 1
ATOM 554 C CA . LEU A 1 72 ? -13.345 -14.221 12.690 1.00 73.94 72 LEU A CA 1
ATOM 555 C C . LEU A 1 72 ? -11.822 -14.287 12.508 1.00 73.94 72 LEU A C 1
ATOM 557 O O . LEU A 1 72 ? -11.336 -14.773 11.486 1.00 73.94 72 LEU A O 1
ATOM 561 N N . LYS A 1 73 ? -11.051 -13.838 13.504 1.00 74.50 73 LYS A N 1
ATOM 562 C CA . LYS A 1 73 ? -9.586 -13.951 13.510 1.00 74.50 73 LYS A CA 1
ATOM 563 C C . LYS A 1 73 ? -9.102 -15.390 13.606 1.00 74.50 73 LYS A C 1
ATOM 565 O O . LYS A 1 73 ? -7.999 -15.657 13.137 1.00 74.50 73 LYS A O 1
ATOM 570 N N . LYS A 1 74 ? -9.867 -16.307 14.202 1.00 74.25 74 LYS A N 1
ATOM 571 C CA . LYS A 1 74 ? -9.564 -17.748 14.187 1.00 74.25 74 LYS A CA 1
ATOM 572 C C . LYS A 1 74 ? -9.803 -18.369 12.816 1.00 74.25 74 LYS A C 1
ATOM 574 O O . LYS A 1 74 ? -9.010 -19.212 12.404 1.00 74.25 74 LYS A O 1
ATOM 579 N N . ASN A 1 75 ? -10.814 -17.910 12.081 1.00 75.31 75 ASN A N 1
ATOM 580 C CA . ASN A 1 75 ? -11.135 -18.369 10.722 1.00 75.31 75 ASN A CA 1
ATOM 581 C C . ASN A 1 75 ? -10.209 -17.753 9.652 1.00 75.31 75 ASN A C 1
ATOM 583 O O . ASN A 1 75 ? -10.658 -17.349 8.589 1.00 75.31 75 ASN A O 1
ATOM 587 N N . ASN A 1 76 ? -8.917 -17.646 9.967 1.00 66.75 76 ASN A N 1
ATOM 588 C CA . ASN A 1 76 ? -7.983 -16.633 9.487 1.00 66.75 76 ASN A CA 1
ATOM 589 C C . ASN A 1 76 ? -7.546 -16.790 8.009 1.00 66.75 76 ASN A C 1
ATOM 591 O O . ASN A 1 76 ? -6.552 -17.475 7.745 1.00 66.75 76 ASN A O 1
ATOM 595 N N . PRO A 1 77 ? -8.142 -16.062 7.044 1.00 73.69 77 PRO A N 1
ATOM 596 C CA . PRO A 1 77 ? -7.663 -16.070 5.657 1.00 73.69 77 PRO A CA 1
ATOM 597 C C . PRO A 1 77 ? -6.228 -15.525 5.536 1.00 73.69 77 PRO A C 1
ATOM 599 O O . PRO A 1 77 ? -5.503 -15.843 4.596 1.00 73.69 77 PRO A O 1
ATOM 602 N N . VAL A 1 78 ? -5.775 -14.729 6.513 1.00 76.69 78 VAL A N 1
ATOM 603 C CA . VAL A 1 78 ? -4.394 -14.234 6.589 1.00 76.69 78 VAL A CA 1
ATOM 604 C C . VAL A 1 78 ? -3.429 -15.334 7.032 1.00 76.69 78 VAL A C 1
ATOM 606 O O . VAL A 1 78 ? -2.275 -15.326 6.609 1.00 76.69 78 VAL A O 1
ATOM 609 N N . ALA A 1 79 ? -3.872 -16.293 7.853 1.00 79.62 79 ALA A N 1
ATOM 610 C CA . ALA A 1 79 ? -3.046 -17.450 8.191 1.00 79.62 79 ALA A CA 1
ATOM 611 C C . ALA A 1 79 ? -2.857 -18.358 6.975 1.00 79.62 79 ALA A C 1
ATOM 613 O O . ALA A 1 79 ? -1.757 -18.855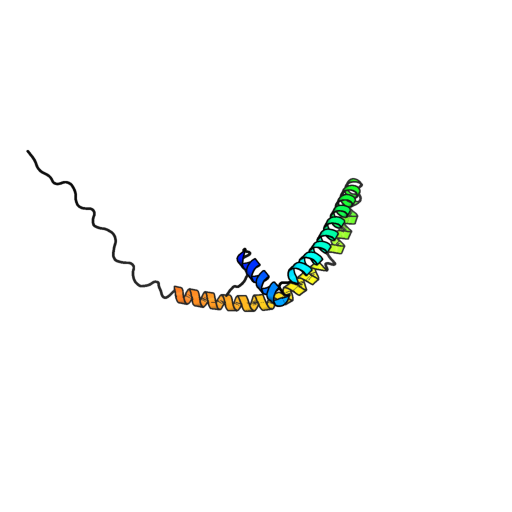 6.769 1.00 79.62 79 ALA A O 1
ATOM 614 N N . ASP A 1 80 ? -3.883 -18.516 6.141 1.00 80.69 80 ASP A N 1
ATOM 615 C CA . ASP A 1 80 ? -3.776 -19.290 4.901 1.00 80.69 80 ASP A CA 1
ATOM 616 C C . ASP A 1 80 ? -2.884 -18.589 3.871 1.00 80.69 80 ASP A C 1
ATOM 618 O O . ASP A 1 80 ? -2.010 -19.221 3.280 1.00 80.69 80 ASP A O 1
ATOM 622 N N . ALA A 1 81 ? -3.005 -17.263 3.737 1.00 79.50 81 ALA A N 1
ATOM 623 C CA . ALA A 1 81 ? -2.085 -16.471 2.923 1.00 79.50 81 ALA A CA 1
ATOM 624 C C . ALA A 1 81 ? -0.635 -16.562 3.431 1.00 79.50 81 ALA A C 1
ATOM 626 O O . ALA A 1 81 ? 0.284 -16.693 2.627 1.00 79.50 81 ALA A O 1
ATOM 627 N N . LYS A 1 82 ? -0.422 -16.534 4.755 1.00 83.31 82 LYS A N 1
ATOM 628 C CA . LYS A 1 82 ? 0.900 -16.740 5.368 1.00 83.31 82 LYS A CA 1
ATOM 629 C C . LYS A 1 82 ? 1.446 -18.136 5.094 1.00 83.31 82 LYS A C 1
ATOM 631 O O . LYS A 1 82 ? 2.588 -18.238 4.680 1.00 83.31 82 LYS A O 1
ATOM 636 N N . ARG A 1 83 ? 0.637 -19.186 5.247 1.00 85.50 83 ARG A N 1
ATOM 637 C CA . ARG A 1 83 ? 1.042 -20.572 4.956 1.00 85.50 83 ARG A CA 1
ATOM 638 C C . ARG A 1 83 ? 1.467 -20.749 3.501 1.00 85.50 83 ARG A C 1
ATOM 640 O O . ARG A 1 83 ? 2.513 -21.334 3.259 1.00 85.50 83 ARG A O 1
ATOM 647 N N . ALA A 1 84 ? 0.707 -20.199 2.554 1.00 83.12 84 ALA A N 1
ATOM 648 C CA . ALA A 1 84 ? 1.059 -20.243 1.134 1.00 83.12 84 ALA A CA 1
ATOM 649 C C . ALA A 1 84 ? 2.372 -19.495 0.835 1.00 83.12 84 ALA A C 1
ATOM 651 O O . ALA A 1 84 ? 3.181 -19.929 0.012 1.00 83.12 84 ALA A O 1
ATOM 652 N N . PHE A 1 85 ? 2.605 -18.378 1.529 1.00 85.94 85 PHE A N 1
ATOM 653 C CA . PHE A 1 85 ? 3.855 -17.626 1.433 1.00 85.94 85 PHE A CA 1
ATOM 654 C C . PHE A 1 85 ? 5.039 -18.402 2.027 1.00 85.94 85 PHE A C 1
ATOM 656 O O . PHE A 1 85 ? 6.093 -18.495 1.397 1.00 85.94 85 PHE A O 1
ATOM 663 N N . ASP A 1 86 ? 4.850 -18.998 3.205 1.00 86.75 86 ASP A N 1
ATOM 664 C CA . ASP A 1 86 ? 5.861 -19.791 3.906 1.00 86.75 86 ASP A CA 1
ATOM 665 C C . ASP A 1 86 ? 6.227 -21.051 3.103 1.00 86.75 86 ASP A C 1
ATOM 667 O O . ASP A 1 86 ? 7.401 -21.386 2.991 1.00 86.75 86 ASP A O 1
ATOM 671 N N . GLU A 1 87 ? 5.256 -21.716 2.468 1.00 88.25 87 GLU A N 1
ATOM 672 C CA . GLU A 1 87 ? 5.488 -22.881 1.601 1.00 88.25 87 GLU A CA 1
ATOM 673 C C . GLU A 1 87 ? 6.295 -22.522 0.343 1.00 88.25 87 GLU A C 1
ATOM 675 O O . GLU A 1 87 ? 7.192 -23.267 -0.052 1.00 88.25 87 GLU A O 1
ATOM 680 N N . THR A 1 88 ? 6.038 -21.348 -0.241 1.00 86.12 88 THR A N 1
ATOM 681 C CA . THR A 1 88 ? 6.789 -20.839 -1.403 1.00 86.12 88 THR A CA 1
ATOM 682 C C . THR A 1 88 ? 8.217 -20.428 -1.025 1.00 86.12 88 THR A C 1
ATOM 684 O O . THR A 1 88 ? 9.137 -20.563 -1.831 1.00 86.12 88 THR A O 1
ATOM 687 N N . THR A 1 89 ? 8.421 -19.946 0.204 1.00 85.69 89 THR A N 1
ATOM 688 C CA . THR A 1 89 ? 9.715 -19.414 0.669 1.00 85.69 89 THR A CA 1
ATOM 689 C C . THR A 1 89 ? 10.602 -20.495 1.304 1.00 85.69 89 THR A C 1
ATOM 691 O O . THR A 1 89 ? 11.819 -20.454 1.158 1.00 85.69 89 THR A O 1
ATOM 694 N N . ALA A 1 90 ? 10.020 -21.541 1.900 1.00 88.00 90 ALA A N 1
ATOM 695 C CA . ALA A 1 90 ? 10.742 -22.650 2.528 1.00 88.00 90 ALA A CA 1
ATOM 696 C C . ALA A 1 90 ? 11.820 -23.351 1.664 1.00 88.00 90 ALA A C 1
ATOM 698 O O . ALA A 1 90 ? 12.865 -23.702 2.221 1.00 88.00 90 ALA A O 1
ATOM 699 N N . PRO A 1 91 ? 11.627 -23.625 0.355 1.00 85.69 91 PRO A N 1
ATOM 700 C CA . PRO A 1 91 ? 12.690 -24.200 -0.474 1.00 85.69 91 PRO A CA 1
ATOM 701 C C . PRO A 1 91 ? 13.829 -23.204 -0.728 1.00 85.69 91 PRO A C 1
ATOM 703 O O . PRO A 1 91 ? 14.993 -23.592 -0.651 1.00 85.69 91 PRO A O 1
ATOM 706 N N . ILE A 1 92 ? 13.493 -21.925 -0.928 1.00 87.06 92 ILE A N 1
ATOM 707 C CA . ILE A 1 92 ? 14.456 -20.834 -1.124 1.00 87.06 92 ILE A CA 1
ATOM 708 C C . ILE A 1 92 ? 15.316 -20.682 0.136 1.00 87.06 92 ILE A C 1
ATOM 710 O O . ILE A 1 92 ? 16.540 -20.654 0.049 1.00 87.06 92 ILE A O 1
ATOM 714 N N . ASP A 1 93 ? 14.697 -20.684 1.319 1.00 85.06 93 ASP A N 1
ATOM 715 C CA . ASP A 1 93 ? 15.401 -20.581 2.601 1.00 85.06 93 ASP A CA 1
ATOM 716 C C . ASP A 1 93 ? 16.370 -21.750 2.840 1.00 85.06 93 ASP A C 1
ATOM 718 O O . ASP A 1 93 ? 17.435 -21.568 3.435 1.00 85.06 93 ASP A O 1
ATOM 722 N N . LYS A 1 94 ? 16.017 -22.962 2.389 1.00 86.56 94 LYS A N 1
ATOM 723 C CA . LYS A 1 94 ? 16.862 -24.157 2.531 1.00 86.56 94 LYS A CA 1
ATOM 724 C C . LYS A 1 94 ? 18.089 -24.097 1.628 1.00 86.56 94 LYS A C 1
ATOM 726 O O . LYS A 1 94 ? 19.193 -24.265 2.140 1.00 86.56 94 LYS A O 1
ATOM 731 N N . GLU A 1 95 ? 17.917 -23.827 0.334 1.00 81.81 95 GLU A N 1
ATOM 732 C CA . GLU A 1 95 ? 19.044 -23.691 -0.607 1.00 81.81 95 GLU A CA 1
ATOM 733 C C . GLU A 1 95 ? 20.002 -22.590 -0.162 1.00 81.81 95 GLU A C 1
ATOM 735 O O . GLU A 1 95 ? 21.214 -22.785 -0.089 1.00 81.81 95 GLU A O 1
ATOM 740 N N . LEU A 1 96 ? 19.445 -21.459 0.254 1.00 82.00 96 LEU A N 1
ATOM 741 C CA . LEU A 1 96 ? 20.223 -20.314 0.685 1.00 82.00 96 LEU A CA 1
ATOM 742 C C . LEU A 1 96 ? 21.037 -20.583 1.950 1.00 82.00 96 LEU A C 1
ATOM 744 O O . LEU A 1 96 ? 22.148 -20.077 2.105 1.00 82.00 96 LEU A O 1
ATOM 748 N N . ARG A 1 97 ? 20.505 -21.401 2.862 1.00 84.81 97 ARG A N 1
ATOM 749 C CA . ARG A 1 97 ? 21.176 -21.786 4.107 1.00 84.81 97 ARG A CA 1
ATOM 750 C C . ARG A 1 97 ? 22.262 -22.838 3.893 1.00 84.81 97 ARG A C 1
ATOM 752 O O . ARG A 1 97 ? 23.267 -22.793 4.602 1.00 84.81 97 ARG A O 1
ATOM 759 N N . GLU A 1 98 ? 22.089 -23.743 2.936 1.00 87.88 98 GLU A N 1
ATOM 760 C CA . GLU A 1 98 ? 23.134 -24.688 2.520 1.00 87.88 98 GLU A CA 1
ATOM 761 C C . GLU A 1 98 ? 24.283 -23.943 1.835 1.00 87.88 98 GLU A C 1
ATOM 763 O O . GLU A 1 98 ? 25.431 -24.022 2.270 1.00 87.88 98 GLU A O 1
ATOM 768 N N . GLU A 1 99 ? 23.967 -23.069 0.882 1.00 80.69 99 GLU A N 1
ATOM 769 C CA . GLU A 1 99 ? 24.972 -22.252 0.213 1.00 80.69 99 GLU A CA 1
ATOM 770 C C . GLU A 1 99 ? 25.674 -21.314 1.220 1.00 80.69 99 GLU A C 1
ATOM 772 O O . GLU A 1 99 ? 26.847 -20.966 1.081 1.00 80.69 99 GLU A O 1
ATOM 777 N N . ALA A 1 100 ? 24.964 -20.795 2.234 1.00 81.81 100 ALA A N 1
ATOM 778 C CA . ALA A 1 100 ? 25.550 -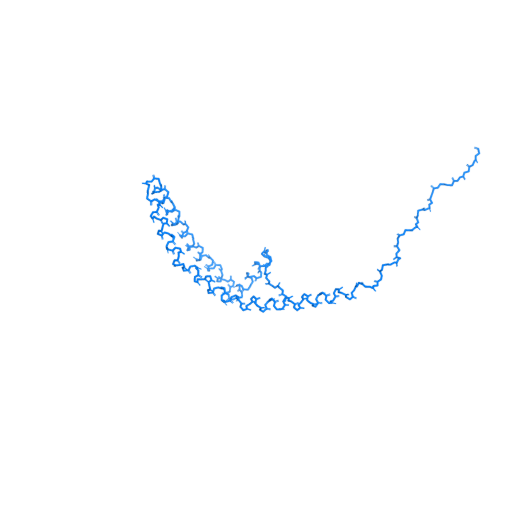19.975 3.304 1.00 81.81 100 ALA A CA 1
ATOM 779 C C . ALA A 1 100 ? 26.624 -20.707 4.097 1.00 81.81 100 ALA A C 1
ATOM 781 O O . ALA A 1 100 ? 27.621 -20.097 4.489 1.00 81.81 100 ALA A O 1
ATOM 782 N N . ARG A 1 101 ? 26.400 -21.997 4.348 1.00 86.50 101 ARG A N 1
ATOM 783 C CA . ARG A 1 101 ? 27.323 -22.847 5.092 1.00 86.50 101 ARG A CA 1
ATOM 784 C C . ARG A 1 101 ? 28.588 -23.106 4.292 1.00 86.50 101 ARG A C 1
ATOM 786 O O . ARG A 1 101 ? 29.660 -22.899 4.846 1.00 86.50 101 ARG A O 1
ATOM 793 N N . GLU A 1 102 ? 28.471 -23.428 3.006 1.00 84.44 102 GLU A N 1
ATOM 794 C CA . GLU A 1 102 ? 29.634 -23.644 2.133 1.00 84.44 102 GLU A CA 1
ATOM 795 C C . GLU A 1 102 ? 30.525 -22.401 2.034 1.00 84.44 102 GLU A C 1
ATOM 797 O O . GLU A 1 102 ? 31.750 -22.488 2.115 1.00 84.44 102 GLU A O 1
ATOM 802 N N . LEU A 1 103 ? 29.918 -21.217 1.929 1.00 79.69 103 LEU A N 1
ATOM 803 C CA . LEU A 1 103 ? 30.665 -19.963 1.873 1.00 79.69 103 LEU A CA 1
ATOM 804 C C . LEU A 1 103 ? 31.291 -19.580 3.212 1.00 79.69 103 LEU A C 1
ATOM 806 O O . LEU A 1 103 ? 32.416 -19.092 3.223 1.00 79.69 103 LEU A O 1
ATOM 810 N N . ASN A 1 104 ? 30.624 -19.833 4.339 1.00 84.25 104 ASN A N 1
ATOM 811 C CA . ASN A 1 104 ? 31.223 -19.598 5.654 1.00 84.25 104 ASN A CA 1
ATOM 812 C C . ASN A 1 104 ? 32.359 -20.598 5.944 1.00 84.25 104 ASN A C 1
ATOM 814 O O . ASN A 1 104 ? 33.378 -20.231 6.521 1.00 84.25 104 ASN A O 1
ATOM 818 N N . GLU A 1 105 ? 32.236 -21.845 5.486 1.00 86.88 105 GLU A N 1
ATOM 819 C CA . GLU A 1 105 ? 33.290 -22.855 5.593 1.00 86.88 105 GLU A CA 1
ATOM 820 C C . GLU A 1 105 ? 34.496 -22.514 4.704 1.00 86.88 105 GLU A C 1
ATOM 822 O O . GLU A 1 105 ? 35.633 -22.557 5.174 1.00 86.88 105 GLU A O 1
ATOM 827 N N . ALA A 1 106 ? 34.267 -22.077 3.462 1.00 79.12 106 ALA A N 1
ATOM 828 C CA . ALA A 1 106 ? 35.322 -21.605 2.566 1.00 79.12 106 ALA A CA 1
ATOM 829 C C . ALA A 1 106 ? 36.017 -20.339 3.097 1.00 79.12 106 ALA A C 1
ATOM 831 O O . ALA A 1 106 ? 37.243 -20.238 3.041 1.00 79.12 106 ALA A O 1
ATOM 832 N N . VAL A 1 107 ? 35.256 -19.399 3.667 1.00 79.94 107 VAL A N 1
ATOM 833 C CA . VAL A 1 107 ? 35.797 -18.187 4.299 1.00 79.94 107 VAL A CA 1
ATOM 834 C C . VAL A 1 107 ? 36.616 -18.543 5.537 1.00 79.94 107 VAL A C 1
ATOM 836 O O . VAL A 1 107 ? 37.750 -18.095 5.652 1.00 79.94 107 VAL A O 1
ATOM 839 N N . ASN A 1 108 ? 36.114 -19.395 6.431 1.00 82.25 108 ASN A N 1
ATOM 840 C CA . ASN A 1 108 ? 36.845 -19.777 7.640 1.00 82.25 108 ASN A CA 1
ATOM 841 C C . ASN A 1 108 ? 38.108 -20.599 7.318 1.00 82.25 108 ASN A C 1
ATOM 843 O O . ASN A 1 108 ? 39.143 -20.435 7.960 1.00 82.25 108 ASN A O 1
ATOM 847 N N . LYS A 1 109 ? 38.063 -21.429 6.268 1.00 73.75 109 LYS A N 1
ATOM 848 C CA . LYS A 1 109 ? 39.220 -22.185 5.769 1.00 73.75 109 LYS A CA 1
ATOM 849 C C . LYS A 1 109 ? 40.252 -21.294 5.066 1.00 73.75 109 LYS A C 1
ATOM 851 O O . LYS A 1 109 ? 41.442 -21.554 5.184 1.00 73.75 109 LYS A O 1
ATOM 856 N N . SER A 1 110 ? 39.818 -20.225 4.392 1.00 63.16 110 SER A N 1
ATOM 857 C CA . SER A 1 110 ? 40.710 -19.225 3.783 1.00 63.16 110 SER A CA 1
ATOM 858 C C . SER A 1 110 ? 41.297 -18.240 4.802 1.00 63.16 110 SER A C 1
ATOM 860 O O . SER A 1 110 ? 42.400 -17.744 4.593 1.00 63.16 110 SER A O 1
ATOM 862 N N . VAL A 1 111 ? 40.585 -17.947 5.895 1.00 61.62 111 VAL A N 1
ATOM 863 C CA . VAL A 1 111 ? 41.061 -17.080 6.989 1.00 61.62 111 VAL A CA 1
ATOM 864 C C . VAL A 1 111 ? 42.006 -17.843 7.929 1.00 61.62 111 VAL A C 1
ATOM 866 O O . VAL A 1 111 ? 42.952 -17.256 8.451 1.00 61.62 111 VAL A O 1
ATOM 869 N N . GLY A 1 112 ? 41.820 -19.158 8.088 1.00 51.72 112 GLY A N 1
ATOM 870 C CA . GLY A 1 112 ? 42.662 -20.013 8.931 1.00 51.72 112 GLY A CA 1
ATOM 871 C C . GLY A 1 112 ? 44.098 -20.243 8.437 1.00 51.72 112 GLY A C 1
ATOM 872 O O . GLY A 1 112 ? 44.941 -20.621 9.244 1.00 51.72 112 GLY A O 1
ATOM 873 N N . ASP A 1 113 ? 44.405 -19.987 7.159 1.00 50.94 113 ASP A N 1
ATOM 874 C CA . ASP A 1 113 ? 45.740 -20.234 6.574 1.00 50.94 113 ASP A CA 1
ATOM 875 C C . ASP A 1 113 ? 46.634 -18.972 6.517 1.00 50.94 113 ASP A C 1
ATOM 877 O O . ASP A 1 113 ? 47.773 -19.016 6.065 1.00 50.94 113 ASP A O 1
ATOM 881 N N . THR A 1 114 ? 46.150 -17.815 6.998 1.00 51.28 114 THR A N 1
ATOM 882 C CA . THR A 1 114 ? 46.903 -16.536 6.986 1.00 51.28 114 THR A CA 1
ATOM 883 C C . THR A 1 114 ? 47.262 -16.039 8.395 1.00 51.28 114 THR A C 1
ATOM 885 O O . THR A 1 114 ? 47.383 -14.839 8.630 1.00 51.28 114 THR A O 1
ATOM 888 N N . GLN A 1 115 ? 47.443 -16.935 9.372 1.00 53.53 115 GLN A N 1
ATOM 889 C CA . GLN A 1 115 ? 47.851 -16.524 10.722 1.00 53.53 115 GLN A CA 1
ATOM 890 C C . GLN A 1 115 ? 48.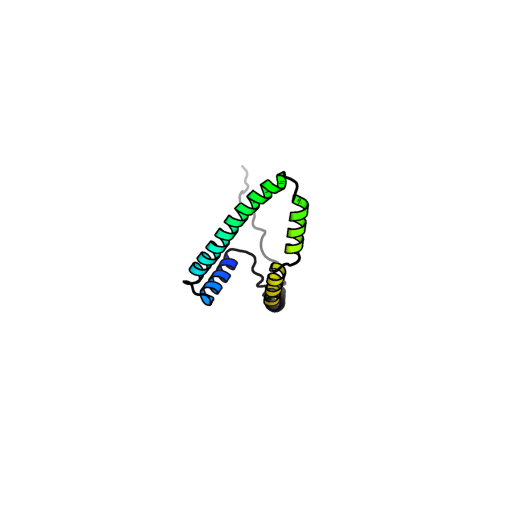877 -17.451 11.386 1.00 53.53 115 GLN A C 1
ATOM 892 O O . GLN A 1 115 ? 48.725 -17.811 12.544 1.00 53.53 115 GLN A O 1
ATOM 897 N N . THR A 1 116 ? 49.973 -17.768 10.694 1.00 44.84 116 THR A N 1
ATOM 898 C CA . THR A 1 116 ? 51.246 -18.151 11.341 1.00 44.84 116 THR A CA 1
ATOM 899 C C . THR A 1 116 ? 52.454 -17.774 10.480 1.00 44.84 116 THR A C 1
ATOM 901 O O . THR A 1 116 ? 53.273 -18.623 10.164 1.00 44.84 116 THR A O 1
ATOM 904 N N . ASP A 1 117 ? 52.601 -16.507 10.092 1.00 46.75 117 ASP A N 1
ATOM 905 C CA . ASP A 1 117 ? 53.943 -15.943 9.902 1.00 46.75 11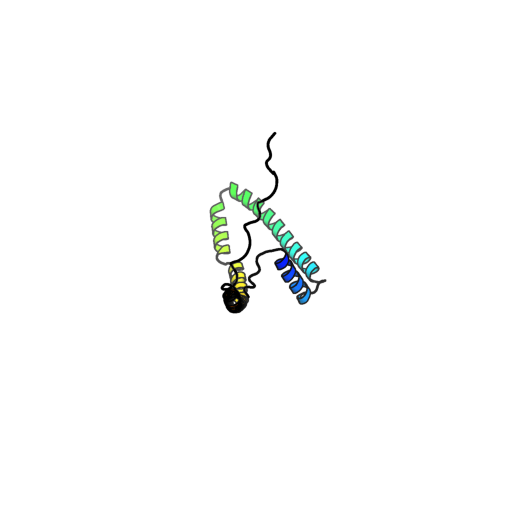7 ASP A CA 1
ATOM 906 C C . ASP A 1 117 ? 53.889 -14.411 9.949 1.00 46.75 117 ASP A C 1
ATOM 908 O O . ASP A 1 117 ? 52.966 -13.807 9.411 1.00 46.75 117 ASP A O 1
ATOM 912 N N . LYS A 1 118 ? 54.901 -13.782 10.551 1.00 45.47 118 LYS A N 1
ATOM 913 C CA . LYS A 1 118 ? 55.088 -12.323 10.727 1.00 45.47 118 LYS A CA 1
ATOM 914 C C . LYS A 1 118 ? 54.314 -11.644 11.864 1.00 45.47 118 LYS A C 1
ATOM 916 O O . LYS A 1 118 ? 53.465 -10.780 11.674 1.00 45.47 118 LYS A O 1
ATOM 921 N N . THR A 1 119 ? 54.761 -11.893 13.091 1.00 41.78 119 THR A N 1
ATOM 922 C CA . THR A 1 119 ? 54.855 -10.815 14.093 1.00 41.78 119 THR A CA 1
ATOM 923 C C . THR A 1 119 ? 56.169 -10.957 14.858 1.00 41.78 119 THR A C 1
ATOM 925 O O . THR A 1 119 ? 56.229 -11.606 15.898 1.00 41.78 119 THR A O 1
ATOM 928 N N . LYS A 1 120 ? 57.242 -10.377 14.308 1.00 48.53 120 LYS A N 1
ATOM 929 C CA . LYS A 1 120 ? 58.418 -9.879 15.042 1.00 48.53 120 LYS A CA 1
ATOM 930 C C . LYS A 1 120 ? 59.277 -9.029 14.096 1.00 48.53 120 LYS A C 1
ATOM 932 O O . LYS A 1 120 ? 59.537 -9.472 12.987 1.00 48.53 120 LYS A O 1
ATOM 937 N N . SER A 1 121 ? 59.740 -7.883 14.603 1.00 42.81 121 SER A N 1
ATOM 938 C CA . SER A 1 121 ? 60.382 -6.749 13.904 1.00 42.81 121 SER A CA 1
ATOM 939 C C . SER A 1 121 ? 59.345 -5.833 13.234 1.00 42.81 121 SER A C 1
ATOM 941 O O . SER A 1 121 ? 58.498 -6.292 12.483 1.00 42.81 121 SER A O 1
ATOM 943 N N . ASP A 1 122 ? 59.223 -4.543 13.526 1.00 43.50 122 ASP A N 1
ATOM 944 C CA . ASP A 1 122 ? 60.076 -3.575 14.209 1.00 43.50 122 ASP A CA 1
ATOM 945 C C . ASP A 1 122 ? 59.170 -2.474 14.764 1.00 43.50 122 ASP A C 1
ATOM 947 O O . ASP A 1 122 ? 58.341 -1.973 14.013 1.00 43.50 122 ASP A O 1
ATOM 951 N N . THR A 1 123 ? 59.312 -2.083 16.034 1.00 40.62 123 THR A N 1
ATOM 952 C CA . THR A 1 123 ? 59.082 -0.707 16.530 1.00 40.62 123 THR A CA 1
ATOM 953 C C . THR A 1 123 ? 59.450 -0.670 18.012 1.00 40.62 123 THR A C 1
ATOM 955 O O . THR A 1 123 ? 58.618 -1.002 18.849 1.00 40.62 123 THR A O 1
ATOM 958 N N . SER A 1 124 ? 60.693 -0.284 18.318 1.00 41.12 124 SER A N 1
ATOM 959 C CA . SER A 1 124 ? 61.065 0.565 19.467 1.00 41.12 124 SER A CA 1
ATOM 960 C C . SER A 1 124 ? 62.583 0.525 19.674 1.00 41.12 124 SER A C 1
ATOM 962 O O . SER A 1 124 ? 63.070 -0.341 20.389 1.00 41.12 124 SER A O 1
ATOM 964 N N . ASP A 1 125 ? 63.327 1.429 19.035 1.00 45.53 125 ASP A N 1
ATOM 965 C CA . ASP A 1 125 ? 64.360 2.209 19.736 1.00 45.53 125 ASP A CA 1
ATOM 966 C C . ASP A 1 125 ? 65.036 3.206 18.791 1.00 45.53 125 ASP A C 1
ATOM 968 O O . ASP A 1 125 ? 65.994 2.906 18.080 1.00 45.53 125 ASP A O 1
ATOM 972 N N . GLN A 1 126 ? 64.530 4.438 18.805 1.00 43.12 126 GLN A N 1
ATOM 973 C CA . GLN A 1 126 ? 65.353 5.608 18.521 1.00 43.12 126 GLN A CA 1
ATOM 974 C C . GLN A 1 126 ? 64.737 6.830 19.208 1.00 43.12 126 GLN A C 1
ATOM 976 O O . GLN A 1 126 ? 64.134 7.705 18.597 1.00 43.12 126 GLN A O 1
ATOM 981 N N . SER A 1 127 ? 64.871 6.855 20.533 1.00 49.09 127 SER A N 1
ATOM 982 C CA . SER A 1 127 ? 64.779 8.076 21.330 1.00 49.09 127 SER A CA 1
ATOM 983 C C . SER A 1 127 ? 66.172 8.382 21.875 1.00 49.09 127 SER A C 1
ATOM 985 O O . SER A 1 127 ? 66.498 8.016 23.001 1.00 49.09 127 SER A O 1
ATOM 987 N N . ALA A 1 128 ? 67.007 9.031 21.061 1.00 41.25 128 ALA A N 1
ATOM 988 C CA . ALA A 1 128 ? 68.261 9.637 21.500 1.00 41.25 128 ALA A CA 1
ATOM 989 C C . ALA A 1 128 ? 68.708 10.721 20.505 1.00 41.25 128 ALA A C 1
ATOM 991 O O . ALA A 1 128 ? 69.174 10.381 19.423 1.00 41.25 128 ALA A O 1
ATOM 992 N N . ALA A 1 129 ? 68.548 12.001 20.875 1.00 41.75 129 ALA A N 1
ATOM 993 C CA . ALA A 1 129 ? 69.507 13.100 20.651 1.00 41.75 129 ALA A CA 1
ATOM 994 C C . ALA A 1 129 ? 68.832 14.480 20.798 1.00 41.75 129 ALA A C 1
ATOM 996 O O . ALA A 1 129 ? 68.120 14.908 19.895 1.00 41.75 129 ALA A O 1
ATOM 997 N N . ALA A 1 130 ? 69.087 15.179 21.915 1.00 45.72 130 ALA A N 1
ATOM 998 C CA . ALA A 1 130 ? 69.446 16.610 21.944 1.00 45.72 130 ALA A CA 1
ATOM 999 C C . ALA A 1 130 ? 69.583 17.131 23.392 1.00 45.72 130 ALA A C 1
ATOM 1001 O O . ALA A 1 130 ? 68.615 17.581 24.001 1.00 45.72 130 ALA A O 1
ATOM 1002 N N . SER A 1 131 ? 70.796 17.075 23.946 1.00 49.66 131 SER A N 1
ATOM 1003 C CA . SER A 1 131 ? 71.475 18.209 24.609 1.00 49.66 131 SER A CA 1
ATOM 1004 C C . SER A 1 131 ? 72.816 17.740 25.188 1.00 49.66 131 SER A C 1
ATOM 1006 O O . SER A 1 131 ? 72.880 16.924 26.105 1.00 49.66 131 SER A O 1
ATOM 1008 N N . GLU A 1 132 ? 73.895 18.223 24.571 1.00 63.50 132 GLU A N 1
ATOM 1009 C CA . GLU A 1 132 ? 75.285 18.009 24.975 1.00 63.50 132 GLU A CA 1
ATOM 1010 C C . GLU A 1 132 ? 75.640 18.703 26.307 1.00 63.50 132 GLU A C 1
ATOM 1012 O O . GLU A 1 132 ? 75.035 19.718 26.663 1.00 63.50 132 GLU A O 1
ATOM 1017 N N . PRO A 1 133 ? 76.661 18.191 27.021 1.00 55.62 133 PRO A N 1
ATOM 1018 C CA . PRO A 1 133 ? 77.254 18.809 28.202 1.00 55.62 133 PRO A CA 1
ATOM 1019 C C . PRO A 1 133 ? 78.406 19.759 27.819 1.00 55.62 133 PRO A C 1
ATOM 1021 O O . PRO A 1 133 ? 79.153 19.451 26.900 1.00 55.62 133 PRO A O 1
ATOM 1024 N N . ALA A 1 134 ? 78.648 20.831 28.585 1.00 52.81 134 ALA A N 1
ATOM 1025 C CA . ALA A 1 134 ? 80.005 21.237 28.993 1.00 52.81 134 ALA A CA 1
ATOM 1026 C C . ALA A 1 134 ? 80.018 22.472 29.910 1.00 52.81 134 ALA A C 1
ATOM 1028 O O . ALA A 1 134 ? 79.301 23.447 29.719 1.00 52.81 134 ALA A O 1
ATOM 1029 N N . LYS A 1 135 ? 80.909 22.380 30.898 1.00 49.09 135 LYS A N 1
ATOM 1030 C CA . LYS A 1 135 ? 81.337 23.377 31.883 1.00 49.09 135 LYS A CA 1
ATOM 1031 C C . LYS A 1 135 ? 81.926 24.648 31.255 1.00 49.09 135 LYS A C 1
ATOM 1033 O O . LYS A 1 135 ? 82.665 24.552 30.276 1.00 49.09 135 LYS A O 1
ATOM 1038 N N . SER A 1 136 ? 81.769 25.773 31.953 1.00 50.84 136 SER A N 1
ATOM 1039 C CA . SER A 1 136 ? 82.846 26.669 32.426 1.00 50.84 136 SER A CA 1
ATOM 1040 C C . SER A 1 136 ? 82.305 27.531 33.560 1.00 50.84 136 SER A C 1
ATOM 1042 O O . SER A 1 136 ? 81.183 28.053 33.388 1.00 50.84 136 SER A O 1
#